Protein AF-A0AAV0QMQ7-F1 (afdb_monomer)

Structure (mmCIF, N/CA/C/O backbone):
data_AF-A0AAV0QMQ7-F1
#
_entry.id   AF-A0AAV0QMQ7-F1
#
loop_
_atom_site.group_PDB
_atom_site.id
_atom_site.type_symbol
_atom_site.label_atom_id
_atom_site.label_alt_id
_atom_site.label_comp_id
_atom_site.label_asym_id
_atom_site.label_entity_id
_atom_site.label_seq_id
_atom_site.pdbx_PDB_ins_code
_atom_site.Cartn_x
_atom_site.Cartn_y
_atom_site.Cartn_z
_atom_site.occupancy
_atom_site.B_iso_or_equiv
_atom_site.auth_seq_id
_atom_site.auth_comp_id
_atom_site.auth_asym_id
_atom_site.auth_atom_id
_atom_site.pdbx_PDB_model_num
ATOM 1 N N . MET A 1 1 ? -34.065 51.436 29.881 1.00 41.94 1 MET A N 1
ATOM 2 C CA . MET A 1 1 ? -33.407 50.788 31.037 1.00 41.94 1 MET A CA 1
ATOM 3 C C . MET A 1 1 ? -32.907 49.427 30.574 1.00 41.94 1 MET A C 1
ATOM 5 O O . MET A 1 1 ? -33.718 48.536 30.358 1.00 41.94 1 MET A O 1
ATOM 9 N N . ALA A 1 2 ? -31.612 49.298 30.282 1.00 51.88 2 ALA A N 1
ATOM 10 C CA . ALA A 1 2 ? -31.051 48.043 29.788 1.00 51.88 2 ALA A CA 1
ATOM 11 C C . ALA A 1 2 ? -30.971 47.036 30.945 1.00 51.88 2 ALA A C 1
ATOM 13 O O . ALA A 1 2 ? -30.375 47.321 31.983 1.00 51.88 2 ALA A O 1
ATOM 14 N N . LYS A 1 3 ? -31.622 45.879 30.793 1.00 60.75 3 LYS A N 1
ATOM 15 C CA . LYS A 1 3 ? -31.568 44.783 31.765 1.00 60.75 3 LYS A CA 1
ATOM 16 C C . LYS A 1 3 ? -30.136 44.240 31.752 1.00 60.75 3 LYS A C 1
ATOM 18 O O . LYS A 1 3 ? -29.727 43.629 30.770 1.00 60.75 3 LYS A O 1
ATOM 23 N N . ASN A 1 4 ? -29.375 44.512 32.810 1.00 62.16 4 ASN A N 1
ATOM 24 C CA . ASN A 1 4 ? -28.009 44.020 32.965 1.00 62.16 4 ASN A CA 1
ATOM 25 C C . ASN A 1 4 ? -28.022 42.480 32.863 1.00 62.16 4 ASN A C 1
ATOM 27 O O . ASN A 1 4 ? -28.809 41.851 33.584 1.00 62.16 4 ASN A O 1
ATOM 31 N N . PRO A 1 5 ? -27.234 41.855 31.970 1.00 58.91 5 PRO A N 1
ATOM 32 C CA . PRO A 1 5 ? -27.218 40.406 31.852 1.00 58.91 5 PRO A CA 1
ATOM 33 C C . PRO A 1 5 ? -26.785 39.807 33.194 1.00 58.91 5 PRO A C 1
ATOM 35 O O . PRO A 1 5 ? -25.744 40.151 33.749 1.00 58.91 5 PRO A O 1
ATOM 38 N N . GLN A 1 6 ? -27.641 38.956 33.759 1.00 67.81 6 GLN A N 1
ATOM 39 C CA . GLN A 1 6 ? -27.431 38.363 35.076 1.00 67.81 6 GLN A CA 1
ATOM 40 C C . GLN A 1 6 ? -26.147 37.511 35.053 1.00 67.81 6 GLN A C 1
ATOM 42 O O . GLN A 1 6 ? -26.040 36.625 34.200 1.00 67.81 6 GLN A O 1
ATOM 47 N N . PRO A 1 7 ? -25.199 37.696 35.993 1.00 65.25 7 PRO A N 1
ATOM 48 C CA . PRO A 1 7 ? -23.899 37.012 35.981 1.00 65.25 7 PRO A CA 1
ATOM 49 C C . PRO A 1 7 ? -24.025 35.481 36.024 1.00 65.25 7 PRO A C 1
ATOM 51 O O . PRO A 1 7 ? -23.163 34.774 35.515 1.00 65.25 7 PRO A O 1
ATOM 54 N N . LYS A 1 8 ? -25.148 34.958 36.538 1.00 69.06 8 LYS A N 1
ATOM 55 C CA . LYS A 1 8 ? -25.481 33.524 36.535 1.00 69.06 8 LYS A CA 1
ATOM 56 C C . LYS A 1 8 ? -25.562 32.931 35.126 1.00 69.06 8 LYS A C 1
ATOM 58 O O . LYS A 1 8 ? -25.136 31.801 34.923 1.00 69.06 8 LYS A O 1
ATOM 63 N N . LEU A 1 9 ? -26.082 33.688 34.158 1.00 72.88 9 LEU A N 1
ATOM 64 C CA . LEU A 1 9 ? -26.188 33.232 32.772 1.00 72.88 9 LEU A CA 1
ATOM 65 C C . LEU A 1 9 ? -24.805 33.204 32.102 1.00 72.88 9 LEU A C 1
ATOM 67 O O . LEU A 1 9 ? -24.491 32.266 31.375 1.00 72.88 9 LEU A O 1
ATOM 71 N N . LEU A 1 10 ? -23.952 34.184 32.417 1.00 73.50 10 LEU A N 1
ATOM 72 C CA . LEU A 1 10 ? -22.575 34.258 31.922 1.00 73.50 10 LEU A CA 1
ATOM 73 C C . LEU A 1 10 ? -21.708 33.102 32.454 1.00 73.50 10 LEU A C 1
ATOM 75 O O . LEU A 1 10 ? -20.947 32.510 31.695 1.00 73.50 10 LEU A O 1
ATOM 79 N N . ILE A 1 11 ? -21.869 32.751 33.736 1.00 79.25 11 ILE A N 1
ATOM 80 C CA . ILE A 1 11 ? -21.144 31.651 34.401 1.00 79.25 11 ILE A CA 1
ATOM 81 C C . ILE A 1 11 ? -21.473 30.287 33.776 1.00 79.25 11 ILE A C 1
ATOM 83 O O . ILE A 1 11 ? -20.607 29.420 33.731 1.00 79.25 11 ILE A O 1
ATOM 87 N N . VAL A 1 12 ? -22.695 30.094 33.270 1.00 82.56 12 VAL A N 1
ATOM 88 C CA . VAL A 1 12 ? -23.102 28.843 32.603 1.00 82.56 12 VAL A CA 1
ATOM 89 C C . VAL A 1 12 ? -22.711 28.838 31.122 1.00 82.56 12 VAL A C 1
ATOM 91 O O . VAL A 1 12 ? -22.260 27.817 30.610 1.00 82.56 12 VAL A O 1
ATOM 94 N N . LEU A 1 13 ? -22.840 29.968 30.423 1.00 84.25 13 LEU A N 1
ATOM 95 C CA . LEU A 1 13 ? -22.556 30.050 28.986 1.00 84.25 13 LEU A CA 1
ATOM 96 C C . LEU A 1 13 ? -21.057 30.016 28.659 1.00 84.25 13 LEU A C 1
ATOM 98 O O . LEU A 1 13 ? -20.675 29.446 27.638 1.00 84.25 13 LEU A O 1
ATOM 102 N N . LEU A 1 14 ? -20.205 30.589 29.513 1.00 83.88 14 LEU A N 1
ATOM 103 C CA . LEU A 1 14 ? -18.758 30.649 29.294 1.00 83.88 14 LEU A CA 1
ATOM 104 C C . LEU A 1 14 ? -18.081 29.262 29.198 1.00 83.88 14 LEU A C 1
ATOM 106 O O . LEU A 1 14 ? -17.366 29.039 28.221 1.00 83.88 14 LEU A O 1
ATOM 110 N N . PRO A 1 15 ? -18.302 28.300 30.120 1.00 84.25 15 PRO A N 1
ATOM 111 C CA . PRO A 1 15 ? -17.717 26.964 29.997 1.00 84.25 15 PRO A CA 1
ATOM 112 C C . PRO A 1 15 ? -18.272 26.187 28.797 1.00 84.25 15 PRO A C 1
ATOM 114 O O . PRO A 1 15 ? -17.520 25.460 28.153 1.00 84.25 15 PRO A O 1
ATOM 117 N N . ILE A 1 16 ? -19.550 26.371 28.442 1.00 83.44 16 ILE A N 1
ATOM 118 C CA . ILE A 1 16 ? -20.159 25.741 27.256 1.00 83.44 16 ILE A CA 1
ATOM 119 C C . ILE A 1 16 ? -19.504 26.267 25.971 1.00 83.44 16 ILE A C 1
ATOM 121 O O . ILE A 1 16 ? -19.166 25.483 25.082 1.00 83.44 16 ILE A O 1
ATOM 125 N N . LEU A 1 17 ? -19.266 27.580 25.889 1.00 82.62 17 LEU A N 1
ATOM 126 C CA . LEU A 1 17 ? -18.577 28.199 24.760 1.00 82.62 17 LEU A CA 1
ATOM 127 C C . LEU A 1 17 ? -17.126 27.704 24.659 1.00 82.62 17 LEU A C 1
ATOM 129 O O .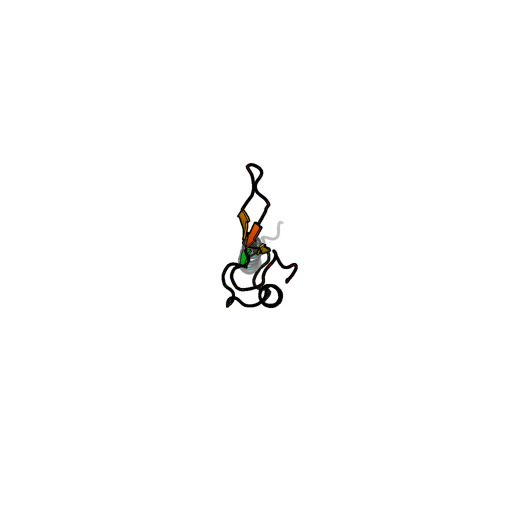 LEU A 1 17 ? -16.698 27.301 23.579 1.00 82.62 17 LEU A O 1
ATOM 133 N N . LEU A 1 18 ? -16.399 27.633 25.778 1.00 80.88 18 LEU A N 1
ATOM 134 C CA . LEU A 1 18 ? -15.032 27.098 25.821 1.00 80.88 18 LEU A CA 1
ATOM 135 C C . LEU A 1 18 ? -14.971 25.628 25.362 1.00 80.88 18 LEU A C 1
ATOM 137 O O . LEU A 1 18 ? -14.123 25.278 24.544 1.00 80.88 18 LEU A O 1
ATOM 141 N N . LEU A 1 19 ? -15.910 24.783 25.801 1.00 77.56 19 LEU A N 1
ATOM 142 C CA . LEU A 1 19 ? -16.031 23.382 25.364 1.00 77.56 19 LEU A CA 1
ATOM 143 C C . LEU A 1 19 ? -16.370 23.240 23.869 1.00 77.56 19 LEU A C 1
ATOM 145 O O . LEU A 1 19 ? -15.997 22.244 23.247 1.00 77.56 19 LEU A O 1
ATOM 149 N N . SER A 1 20 ? -17.078 24.211 23.284 1.00 73.31 20 SER A N 1
ATOM 150 C CA . SER A 1 20 ? -17.425 24.196 21.857 1.00 73.31 20 SER A CA 1
ATOM 151 C C . SER A 1 20 ? -16.228 24.506 20.947 1.00 73.31 20 SER A C 1
ATOM 153 O O . SER A 1 20 ? -16.101 23.896 19.888 1.00 73.31 20 SER A O 1
ATOM 155 N N . VAL A 1 21 ? -15.304 25.368 21.390 1.00 67.62 21 VAL A N 1
ATOM 156 C CA . VAL A 1 21 ? -14.104 25.761 20.624 1.00 67.62 21 VAL A CA 1
ATOM 157 C C . VAL A 1 21 ? -13.069 24.629 20.554 1.00 67.62 21 VAL A C 1
ATOM 159 O O . VAL A 1 21 ? -12.378 24.485 19.548 1.00 67.62 21 VAL A O 1
ATOM 162 N N . ILE A 1 22 ? -12.996 23.773 21.580 1.00 64.38 22 ILE A N 1
ATOM 163 C CA . ILE A 1 22 ? -12.024 22.666 21.649 1.00 64.38 22 ILE A CA 1
ATOM 164 C C . ILE A 1 22 ? -12.296 21.588 20.580 1.00 64.38 22 ILE A C 1
ATOM 166 O O . ILE A 1 22 ? -11.367 20.916 20.137 1.00 64.38 22 ILE A O 1
ATOM 170 N N . ARG A 1 23 ? -13.541 21.440 20.100 1.00 59.22 23 ARG A N 1
ATOM 171 C CA . ARG A 1 23 ? -13.900 20.409 19.105 1.00 59.22 23 ARG A CA 1
ATOM 172 C C . ARG A 1 23 ? -13.384 20.678 17.689 1.00 59.22 23 ARG A C 1
ATOM 174 O O . ARG A 1 23 ? -13.325 19.748 16.893 1.00 59.22 23 ARG A O 1
ATOM 181 N N . SER A 1 24 ? -13.012 21.913 17.368 1.00 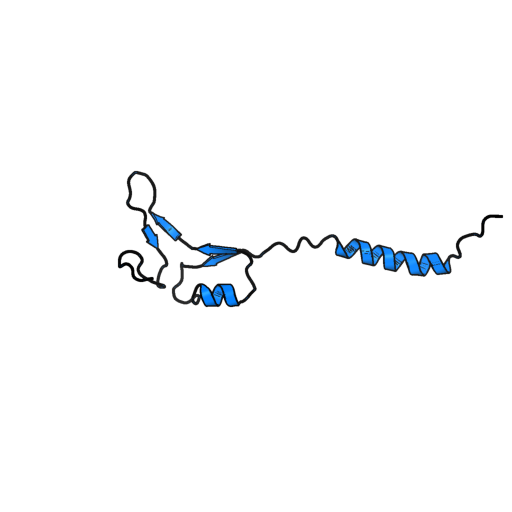56.97 24 SER A N 1
ATOM 182 C CA . SER A 1 24 ? -12.651 22.301 15.996 1.00 56.97 24 SER A CA 1
ATOM 183 C C . SER A 1 24 ? -11.184 22.025 15.646 1.00 56.97 24 SER A C 1
ATOM 185 O O . SER A 1 24 ? -10.804 22.137 14.484 1.00 56.97 24 SER A O 1
ATOM 187 N N . CYS A 1 25 ? -10.354 21.648 16.626 1.00 56.12 25 CYS A N 1
ATOM 188 C CA . CYS A 1 25 ? -8.936 21.333 16.432 1.00 56.12 25 CYS A CA 1
ATOM 189 C C . CYS A 1 25 ? -8.707 19.817 16.443 1.00 56.12 25 CYS A C 1
ATOM 191 O O . CYS A 1 25 ? -7.964 19.262 17.248 1.00 56.12 25 CYS A O 1
ATOM 193 N N . SER A 1 26 ? -9.420 19.103 15.585 1.00 59.88 26 SER A N 1
ATOM 194 C CA . SER A 1 26 ? -9.159 17.689 15.337 1.00 59.88 26 SER A CA 1
ATOM 195 C C . SER A 1 26 ? -9.269 17.463 13.843 1.00 59.88 26 SER A C 1
ATOM 197 O O . SER A 1 26 ? -10.211 16.845 13.357 1.00 59.88 26 SER A O 1
ATOM 199 N N . ALA A 1 27 ? -8.300 17.993 13.093 1.00 61.50 27 ALA A N 1
ATOM 200 C CA . ALA A 1 27 ? -7.984 17.414 11.799 1.00 61.50 27 ALA A CA 1
ATOM 201 C C . ALA A 1 27 ? -7.480 15.996 12.091 1.00 61.50 27 ALA A C 1
ATOM 203 O O . ALA A 1 27 ? -6.291 15.782 12.318 1.00 61.50 27 ALA A O 1
ATOM 204 N N . ALA A 1 28 ? -8.407 15.046 12.212 1.00 67.50 28 ALA A N 1
ATOM 205 C CA . ALA A 1 28 ? -8.086 13.638 12.322 1.00 67.50 28 ALA A CA 1
ATOM 206 C C . ALA A 1 28 ? -7.474 13.233 10.979 1.00 67.50 28 ALA A C 1
ATOM 208 O O . ALA A 1 28 ? -8.177 12.883 10.034 1.00 67.50 28 ALA A O 1
ATOM 209 N N . GLY A 1 29 ? -6.159 13.410 10.857 1.00 79.62 29 GLY A N 1
ATOM 210 C CA . GLY A 1 29 ? -5.410 12.925 9.712 1.00 79.62 29 GLY A CA 1
ATOM 211 C C . GLY A 1 29 ? -5.568 11.411 9.596 1.00 79.62 29 GLY A C 1
ATOM 212 O O . GLY A 1 29 ? -5.760 10.714 10.592 1.00 79.62 29 GLY A O 1
ATOM 213 N N . GLY A 1 30 ? -5.497 10.902 8.371 1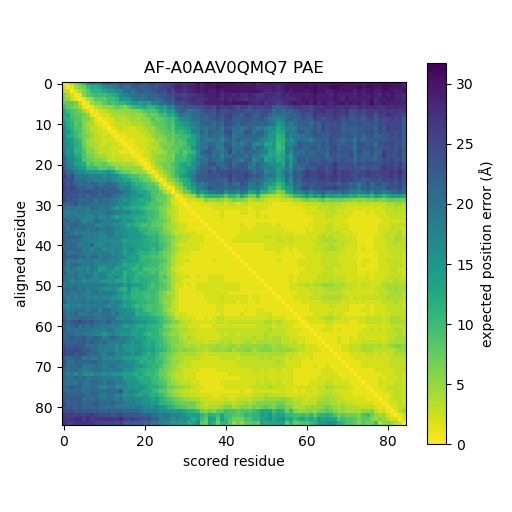.00 88.38 30 GLY A N 1
ATOM 214 C CA . GLY A 1 30 ? -5.475 9.465 8.132 1.00 88.38 30 GLY A CA 1
ATOM 215 C C . GLY A 1 30 ? -4.109 8.858 8.447 1.00 88.38 30 GLY A C 1
ATOM 216 O O . GLY A 1 30 ? -3.081 9.499 8.225 1.00 88.38 30 GLY A O 1
ATOM 217 N N . VAL A 1 31 ? -4.082 7.612 8.925 1.00 94.62 31 VAL A N 1
ATOM 218 C CA . VAL A 1 31 ? -2.831 6.848 9.058 1.00 94.62 31 VAL A CA 1
ATOM 219 C C . VAL A 1 31 ? -2.521 6.184 7.718 1.00 94.62 31 VAL A C 1
ATOM 221 O O . VAL A 1 31 ? -3.386 5.526 7.138 1.00 94.62 31 VAL A O 1
ATOM 224 N N . ALA A 1 32 ? -1.294 6.348 7.229 1.00 97.12 32 ALA A N 1
ATOM 225 C CA . ALA A 1 32 ? -0.780 5.628 6.069 1.00 97.12 32 ALA A CA 1
ATOM 226 C C . ALA A 1 32 ? 0.184 4.523 6.517 1.00 97.12 32 ALA A C 1
ATOM 228 O O . ALA A 1 32 ? 0.943 4.718 7.468 1.00 97.12 32 ALA A O 1
ATOM 229 N N . ILE A 1 33 ? 0.176 3.385 5.825 1.00 98.31 33 IL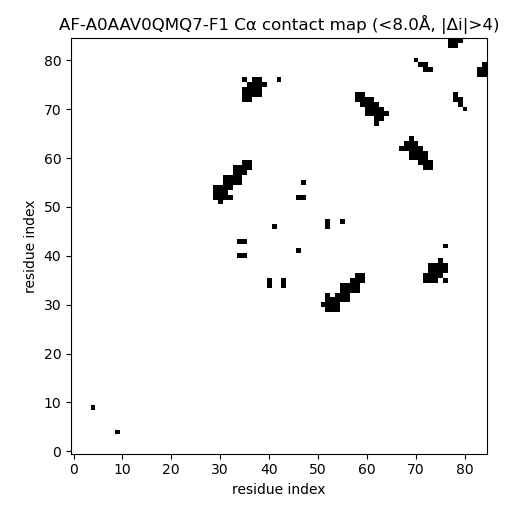E A N 1
ATOM 230 C CA . ILE A 1 33 ? 1.095 2.269 6.080 1.00 98.31 33 ILE A CA 1
ATOM 231 C C . ILE A 1 33 ? 1.702 1.766 4.771 1.00 98.31 33 ILE A C 1
ATOM 233 O O . ILE A 1 33 ? 1.065 1.846 3.722 1.00 98.31 33 ILE A O 1
ATOM 237 N N . TYR A 1 34 ? 2.925 1.244 4.831 1.00 98.38 34 TYR A N 1
ATOM 238 C CA . TYR A 1 34 ? 3.504 0.468 3.736 1.00 98.38 34 TYR A CA 1
ATOM 239 C C . TYR A 1 34 ? 3.200 -1.015 3.938 1.00 98.38 34 TYR A C 1
ATOM 241 O O . TYR A 1 34 ? 3.345 -1.515 5.050 1.00 98.38 34 TYR A O 1
ATOM 249 N N . TRP A 1 35 ? 2.809 -1.699 2.867 1.00 98.62 35 TRP A N 1
ATOM 250 C CA . TRP A 1 35 ? 2.532 -3.137 2.853 1.00 98.62 35 TRP A CA 1
ATOM 251 C C . TRP A 1 35 ? 3.237 -3.781 1.662 1.00 98.62 35 TRP A C 1
ATOM 253 O O . TRP A 1 35 ? 3.251 -3.194 0.579 1.00 98.62 35 TRP A O 1
ATOM 263 N N . GLY A 1 36 ? 3.780 -4.982 1.829 1.00 98.00 36 GLY A N 1
ATOM 264 C CA . GLY A 1 36 ? 4.292 -5.809 0.735 1.00 98.00 36 GLY A CA 1
ATOM 265 C C . GLY A 1 36 ? 5.724 -6.305 0.927 1.00 98.00 36 GLY A C 1
ATOM 266 O O . GLY A 1 36 ? 6.182 -7.129 0.150 1.00 98.00 36 GLY A O 1
ATOM 267 N N . GLN A 1 37 ? 6.451 -5.867 1.956 1.00 98.31 37 GLN A N 1
ATOM 268 C CA . GLN A 1 37 ? 7.869 -6.216 2.124 1.00 98.31 37 GLN A CA 1
ATOM 269 C C . GLN A 1 37 ? 8.135 -7.311 3.161 1.00 98.31 37 GLN A C 1
ATOM 271 O O . GLN A 1 37 ? 9.293 -7.687 3.356 1.00 98.31 37 GLN A O 1
ATOM 276 N N . ASN A 1 38 ? 7.099 -7.861 3.797 1.00 98.06 38 ASN A N 1
ATOM 277 C CA . ASN A 1 38 ? 7.232 -8.998 4.702 1.00 98.06 38 ASN A CA 1
ATOM 278 C C . ASN A 1 38 ? 6.085 -9.989 4.482 1.00 98.06 38 ASN A C 1
ATOM 280 O O . ASN A 1 38 ? 4.946 -9.700 4.823 1.00 98.06 38 ASN A O 1
ATOM 284 N N . GLY A 1 39 ? 6.387 -11.200 4.004 1.00 97.06 39 GLY A N 1
ATOM 285 C CA . GLY A 1 39 ? 5.368 -12.233 3.751 1.00 97.06 39 GLY A CA 1
ATOM 286 C C . GLY A 1 39 ? 4.566 -12.668 4.988 1.00 97.06 39 GLY A C 1
ATOM 287 O O . GLY A 1 39 ? 3.557 -13.346 4.850 1.00 97.06 39 GLY A O 1
ATOM 288 N N . ASN A 1 40 ? 4.985 -12.265 6.193 1.00 97.81 40 ASN A N 1
ATOM 289 C CA . ASN A 1 40 ? 4.291 -12.548 7.451 1.00 97.81 40 ASN A CA 1
ATOM 290 C C . ASN A 1 40 ? 3.441 -11.369 7.967 1.00 97.81 40 ASN A C 1
ATOM 292 O O . ASN A 1 40 ? 2.953 -11.426 9.093 1.00 97.81 40 ASN A O 1
ATOM 296 N N . GLU A 1 41 ? 3.277 -10.287 7.197 1.00 98.00 41 GLU A N 1
ATOM 297 C CA . GLU A 1 41 ? 2.509 -9.099 7.618 1.00 98.00 41 GLU A CA 1
ATOM 298 C C . GLU A 1 41 ? 0.991 -9.217 7.387 1.00 98.00 41 GLU A C 1
ATOM 300 O O . GLU A 1 41 ? 0.248 -8.266 7.621 1.00 98.00 41 GLU A O 1
ATOM 305 N N . GLY A 1 42 ? 0.534 -10.396 6.955 1.00 97.62 42 GLY A N 1
ATOM 306 C CA . GLY A 1 42 ? -0.840 -10.634 6.529 1.00 97.62 42 GLY A CA 1
ATOM 307 C C . GLY A 1 42 ? -1.097 -10.144 5.105 1.00 97.62 42 GLY A C 1
ATOM 308 O O . GLY A 1 42 ? -0.296 -9.438 4.489 1.00 97.62 42 GLY A O 1
ATOM 309 N N . THR A 1 43 ? -2.236 -10.537 4.558 1.00 97.75 43 THR A N 1
ATOM 310 C CA . THR A 1 43 ? -2.667 -10.131 3.221 1.00 97.75 43 THR A CA 1
ATOM 311 C C . THR A 1 43 ? -3.012 -8.640 3.174 1.00 97.75 43 THR A C 1
ATOM 313 O O . THR A 1 43 ? -3.348 -8.004 4.181 1.00 97.75 43 THR A O 1
ATOM 316 N N . LEU A 1 44 ? -3.004 -8.072 1.966 1.00 97.81 44 LEU A N 1
ATOM 317 C CA . LEU A 1 44 ? -3.480 -6.706 1.749 1.00 97.81 44 LEU A CA 1
ATOM 318 C C . LEU A 1 44 ? -4.943 -6.542 2.201 1.00 97.81 44 LEU A C 1
ATOM 320 O O . LEU A 1 44 ? -5.307 -5.517 2.773 1.00 97.81 44 LEU A O 1
ATOM 324 N N . SER A 1 45 ? -5.773 -7.572 1.997 1.00 98.06 45 SER A N 1
ATOM 325 C CA . SER A 1 45 ? -7.174 -7.561 2.427 1.00 98.06 45 SER A CA 1
ATOM 326 C C . SER A 1 45 ? -7.305 -7.489 3.950 1.00 98.06 45 SER A C 1
ATOM 328 O O . SER A 1 45 ? -8.064 -6.655 4.441 1.00 98.06 45 SER A O 1
ATOM 330 N N . GLU A 1 46 ? -6.530 -8.279 4.697 1.00 98.44 46 GLU A N 1
ATOM 331 C CA . GLU A 1 46 ? -6.508 -8.226 6.166 1.00 98.44 46 GLU A CA 1
ATOM 332 C C . GLU A 1 46 ? -6.017 -6.868 6.673 1.00 98.44 46 GLU A C 1
ATOM 334 O O . GLU A 1 46 ? -6.614 -6.300 7.588 1.00 98.44 46 GLU A O 1
ATOM 339 N N . THR A 1 47 ? -4.990 -6.302 6.031 1.00 98.38 47 THR A N 1
ATOM 340 C CA . THR A 1 47 ? -4.465 -4.966 6.351 1.00 98.38 47 THR A CA 1
ATOM 341 C C . THR A 1 47 ? -5.549 -3.894 6.211 1.00 98.38 47 THR A C 1
ATOM 343 O O . THR A 1 47 ? -5.768 -3.106 7.138 1.00 98.38 47 THR A O 1
ATOM 346 N N . CYS A 1 48 ? -6.285 -3.898 5.096 1.00 98.00 48 CYS A N 1
ATOM 347 C CA . CYS A 1 48 ? -7.410 -2.989 4.866 1.00 98.00 48 CYS A CA 1
ATOM 348 C C . CYS A 1 48 ? -8.564 -3.232 5.852 1.00 98.00 48 CYS A C 1
ATOM 350 O O . CYS A 1 48 ? -9.139 -2.278 6.379 1.00 98.00 48 CYS A O 1
ATOM 352 N N . ALA A 1 49 ? -8.878 -4.496 6.148 1.00 98.38 49 ALA A N 1
ATOM 353 C CA . ALA A 1 49 ? -9.968 -4.875 7.046 1.00 98.38 49 ALA A CA 1
ATOM 354 C C . ALA A 1 49 ? -9.748 -4.424 8.500 1.00 98.38 49 ALA A C 1
ATOM 356 O O . ALA A 1 49 ? -10.712 -4.333 9.259 1.00 98.38 49 ALA A O 1
ATOM 357 N N . THR A 1 50 ? -8.515 -4.081 8.896 1.00 97.81 50 THR A N 1
ATOM 358 C CA . THR A 1 50 ? -8.250 -3.527 10.235 1.00 97.81 50 THR A CA 1
ATOM 359 C C . THR A 1 50 ? -8.972 -2.205 10.507 1.00 97.81 50 THR A C 1
ATOM 361 O O . THR A 1 50 ? -9.152 -1.850 11.672 1.00 97.81 50 THR A O 1
ATOM 364 N N . GLY A 1 51 ? -9.317 -1.437 9.464 1.00 96.19 51 GLY A N 1
ATOM 365 C CA . GLY A 1 51 ? -9.890 -0.093 9.593 1.00 96.19 51 GLY A CA 1
ATOM 366 C C . GLY A 1 51 ? -8.944 0.947 10.212 1.00 96.19 51 GLY A C 1
ATOM 367 O O . GLY A 1 51 ? -9.367 2.066 10.489 1.00 96.19 51 GLY A O 1
ATOM 368 N N . LYS A 1 52 ? -7.669 0.599 10.442 1.00 96.25 52 LYS A N 1
ATOM 369 C CA . LYS A 1 52 ? -6.675 1.482 11.075 1.00 96.25 52 LYS A CA 1
ATOM 370 C C . LYS A 1 52 ? -6.047 2.472 10.100 1.00 96.25 52 LYS A C 1
ATOM 372 O O . LYS A 1 52 ? -5.559 3.513 10.530 1.00 96.25 52 LYS A O 1
ATOM 377 N N . TYR A 1 53 ? -6.018 2.128 8.814 1.00 97.25 53 TYR A N 1
ATOM 378 C CA . TYR A 1 53 ? -5.256 2.844 7.797 1.00 97.25 53 TYR A CA 1
ATOM 379 C C . TYR A 1 53 ? -6.188 3.466 6.76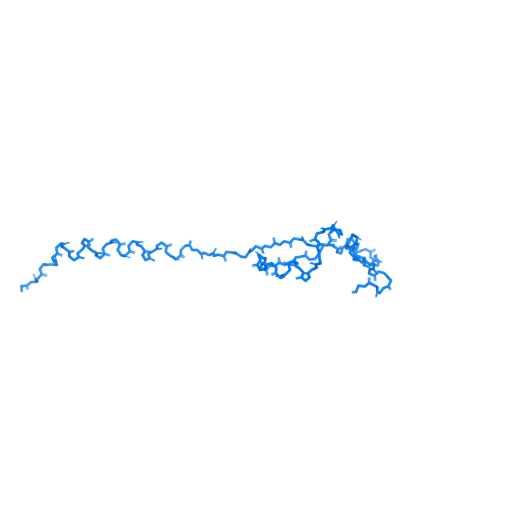4 1.00 97.25 53 TYR A C 1
ATOM 381 O O . TYR A 1 53 ? -7.026 2.790 6.174 1.00 97.25 53 TYR A O 1
ATOM 389 N N . THR A 1 54 ? -6.016 4.762 6.531 1.00 96.31 54 THR A N 1
ATOM 390 C CA . THR A 1 54 ? -6.700 5.498 5.462 1.00 96.31 54 THR A CA 1
ATOM 391 C C . THR A 1 54 ? -6.007 5.285 4.120 1.00 96.31 54 THR A C 1
ATOM 393 O O . THR A 1 54 ? -6.656 5.337 3.080 1.00 96.31 54 THR A O 1
ATOM 396 N N . TYR A 1 55 ? -4.698 5.021 4.144 1.00 96.88 55 TYR A N 1
ATOM 397 C CA . TYR A 1 55 ? -3.893 4.775 2.952 1.00 96.88 55 TYR A CA 1
ATOM 398 C C . TYR A 1 55 ? -2.997 3.555 3.157 1.00 96.88 55 TYR A C 1
ATOM 400 O O . TYR A 1 55 ? -2.368 3.407 4.207 1.00 96.88 55 TYR A O 1
ATOM 408 N N . VAL A 1 56 ? -2.897 2.712 2.132 1.00 98.31 56 VAL A N 1
ATOM 409 C CA . VAL A 1 56 ? -1.954 1.592 2.091 1.00 98.31 56 VAL A CA 1
ATOM 410 C C . VAL A 1 56 ? -1.087 1.751 0.847 1.00 98.31 56 VAL A C 1
ATOM 412 O O . VAL A 1 56 ? -1.577 1.645 -0.276 1.00 98.31 56 VAL A O 1
ATOM 415 N N . SER A 1 57 ? 0.196 2.040 1.045 1.00 98.31 57 SER A N 1
ATOM 416 C CA . SER A 1 57 ? 1.186 2.144 -0.026 1.00 98.31 57 SER A CA 1
ATOM 417 C C . SER A 1 57 ? 1.804 0.775 -0.287 1.00 98.31 57 SER A C 1
ATOM 419 O O . SER A 1 57 ? 2.486 0.222 0.576 1.00 98.31 57 SER A O 1
ATOM 421 N N . ILE A 1 58 ? 1.585 0.236 -1.485 1.00 97.62 58 ILE A N 1
ATOM 422 C CA . ILE A 1 58 ? 2.144 -1.057 -1.886 1.00 97.62 58 ILE A CA 1
ATOM 423 C C . ILE A 1 58 ? 3.644 -0.906 -2.161 1.00 97.62 58 ILE A C 1
ATOM 425 O O . ILE A 1 58 ? 4.072 -0.065 -2.954 1.00 97.62 58 ILE A O 1
ATOM 429 N N . ALA A 1 59 ? 4.428 -1.743 -1.499 1.00 96.75 59 ALA A N 1
ATOM 430 C CA . ALA A 1 59 ? 5.873 -1.698 -1.441 1.00 96.75 59 ALA A CA 1
ATOM 431 C C . ALA A 1 59 ? 6.477 -2.999 -2.005 1.00 96.75 59 ALA A C 1
ATOM 433 O O . ALA A 1 59 ? 6.189 -4.052 -1.449 1.00 96.75 59 ALA A O 1
ATOM 434 N N . PHE A 1 60 ? 7.286 -2.982 -3.076 1.00 96.81 60 PHE A N 1
ATOM 435 C CA . PHE A 1 60 ? 7.628 -1.841 -3.952 1.00 96.81 60 PHE A CA 1
ATOM 436 C C . PHE A 1 60 ? 7.847 -2.242 -5.420 1.00 96.81 60 PHE A C 1
ATOM 438 O O . PHE A 1 60 ? 8.337 -3.330 -5.723 1.00 96.81 60 PHE A O 1
ATOM 445 N N . LEU A 1 61 ? 7.597 -1.299 -6.342 1.00 96.81 61 LEU A N 1
ATOM 446 C CA . LEU A 1 61 ? 8.221 -1.315 -7.669 1.00 96.81 61 LEU A CA 1
ATOM 447 C C . LEU A 1 61 ? 9.704 -0.949 -7.502 1.00 96.81 61 LEU A C 1
ATOM 449 O O . LEU A 1 61 ? 10.067 0.227 -7.473 1.00 96.81 61 LEU A O 1
ATOM 453 N N . ASN A 1 62 ? 10.550 -1.953 -7.300 1.00 95.75 62 ASN A N 1
ATOM 454 C CA . ASN A 1 62 ? 11.932 -1.771 -6.854 1.00 95.75 62 ASN A CA 1
ATOM 455 C C . ASN A 1 62 ? 12.937 -1.634 -8.010 1.00 95.75 62 ASN A C 1
ATOM 457 O O . ASN A 1 62 ? 14.057 -1.178 -7.784 1.00 95.75 62 ASN A O 1
ATOM 461 N N . LYS A 1 63 ? 12.552 -1.995 -9.240 1.00 97.19 63 LYS A N 1
ATOM 462 C CA . LYS A 1 63 ? 13.349 -1.753 -10.452 1.00 97.19 63 LYS A CA 1
ATOM 463 C C . LYS A 1 63 ? 12.527 -0.951 -11.444 1.00 97.19 63 LYS A C 1
ATOM 465 O O . LYS A 1 63 ? 11.432 -1.365 -11.817 1.00 97.19 63 LYS A O 1
ATOM 470 N N . PHE A 1 64 ? 13.053 0.194 -11.866 1.00 97.44 64 PHE A N 1
ATOM 471 C CA . PHE A 1 64 ? 12.448 1.059 -12.876 1.00 97.44 64 PHE A CA 1
ATOM 472 C C . PHE A 1 64 ? 13.493 2.020 -13.468 1.00 97.44 64 PHE A C 1
ATOM 474 O O . PHE A 1 64 ? 14.567 2.222 -12.901 1.00 97.44 64 PHE A O 1
ATOM 481 N N . GLY A 1 65 ? 13.168 2.634 -14.611 1.00 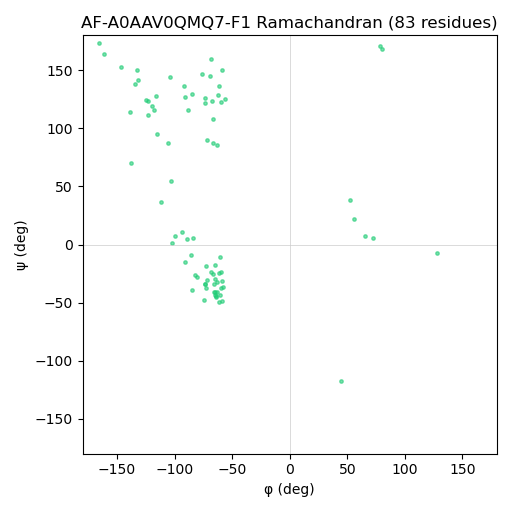98.12 65 GLY A N 1
ATOM 482 C CA . GLY A 1 65 ? 14.010 3.639 -15.271 1.00 98.12 65 GLY A CA 1
ATOM 483 C C . GLY A 1 65 ? 15.189 3.061 -16.065 1.00 98.12 65 GLY A C 1
ATOM 484 O O . GLY A 1 65 ? 15.482 1.870 -16.005 1.00 98.12 65 GLY A O 1
ATOM 485 N N . ASN A 1 66 ? 15.865 3.916 -16.839 1.00 97.75 66 ASN A N 1
ATOM 486 C CA . ASN A 1 66 ? 17.055 3.575 -17.635 1.00 97.75 66 ASN A CA 1
ATOM 487 C C . ASN A 1 66 ? 16.894 2.346 -18.563 1.00 97.75 66 ASN A C 1
ATOM 489 O O . ASN A 1 66 ? 17.798 1.524 -18.683 1.00 97.75 66 ASN A O 1
ATOM 493 N N . GLY A 1 67 ? 15.715 2.177 -19.176 1.00 97.44 67 GLY A N 1
ATOM 494 C CA . GLY A 1 67 ? 15.424 1.049 -20.075 1.00 97.44 67 GLY A CA 1
ATOM 495 C C . GLY A 1 67 ? 15.255 -0.311 -19.387 1.00 97.44 67 GLY A C 1
ATOM 496 O O . GLY A 1 67 ? 15.103 -1.322 -20.069 1.00 97.44 67 GLY A O 1
ATOM 497 N N . GLN A 1 68 ? 15.264 -0.361 -18.054 1.00 97.69 68 GLN A N 1
ATOM 498 C CA . GLN A 1 68 ? 15.026 -1.594 -17.308 1.00 97.69 68 GLN A CA 1
ATOM 499 C C . GLN A 1 68 ? 13.569 -2.041 -17.447 1.00 97.69 68 GLN A C 1
ATOM 501 O O . GLN A 1 68 ? 12.653 -1.217 -17.464 1.00 97.69 68 GLN A O 1
ATOM 506 N N . THR A 1 69 ? 13.353 -3.358 -17.483 1.00 95.38 69 THR A N 1
ATOM 507 C CA . THR A 1 69 ? 12.007 -3.923 -17.330 1.00 95.38 69 THR A CA 1
ATOM 508 C C . THR A 1 69 ? 11.534 -3.659 -15.898 1.00 95.38 69 THR A C 1
ATOM 510 O O . THR A 1 69 ? 12.247 -4.049 -14.969 1.00 95.38 69 THR A O 1
ATOM 513 N N . PRO A 1 70 ? 10.384 -2.991 -15.692 1.00 95.62 70 PRO A N 1
ATOM 514 C CA . PRO A 1 70 ? 9.898 -2.710 -14.351 1.00 95.62 70 PRO A CA 1
ATOM 515 C C . PRO A 1 70 ? 9.625 -3.991 -13.558 1.00 95.62 70 PRO A C 1
ATOM 517 O O . PRO A 1 70 ? 9.028 -4.928 -14.086 1.00 95.62 70 PRO A O 1
ATOM 520 N N . GLU A 1 71 ? 10.034 -4.019 -12.290 1.00 94.62 71 GLU A N 1
ATOM 521 C CA . GLU A 1 71 ? 9.837 -5.169 -11.401 1.00 94.62 71 GLU A CA 1
ATOM 522 C C . GLU A 1 71 ? 9.101 -4.741 -10.135 1.00 94.62 71 GLU A C 1
ATOM 524 O O . GLU A 1 71 ? 9.533 -3.829 -9.426 1.00 94.62 71 GLU A O 1
ATOM 529 N N . LEU A 1 72 ? 7.981 -5.414 -9.866 1.00 95.12 72 LEU A N 1
ATOM 530 C CA . LEU A 1 72 ? 7.288 -5.358 -8.588 1.00 95.12 72 LEU A CA 1
ATOM 531 C C . LEU A 1 72 ? 7.838 -6.473 -7.697 1.00 95.12 72 LEU A C 1
ATOM 533 O O . LEU A 1 72 ? 7.836 -7.640 -8.090 1.00 95.12 72 LEU A O 1
ATOM 537 N N . ASN A 1 73 ? 8.271 -6.119 -6.493 1.00 95.88 73 ASN A N 1
ATOM 538 C CA . ASN A 1 73 ? 8.708 -7.064 -5.479 1.00 95.88 73 ASN A CA 1
ATOM 539 C C . ASN A 1 73 ? 7.790 -6.929 -4.264 1.00 95.88 73 ASN A C 1
ATOM 541 O O . ASN A 1 73 ? 7.757 -5.871 -3.648 1.00 95.88 73 ASN A O 1
ATOM 545 N N . LEU A 1 74 ? 7.046 -7.994 -3.952 1.00 96.94 74 LEU A N 1
ATOM 546 C CA . LEU A 1 74 ? 6.191 -8.088 -2.763 1.00 96.94 74 LEU A CA 1
ATOM 547 C C . LEU A 1 74 ? 6.744 -9.124 -1.774 1.00 96.94 74 LEU A C 1
ATOM 549 O O . LEU A 1 74 ? 5.995 -9.889 -1.164 1.00 96.94 74 LEU A O 1
ATOM 553 N N . ALA A 1 75 ? 8.074 -9.194 -1.670 1.00 96.31 75 ALA A N 1
ATOM 554 C CA . ALA A 1 75 ? 8.789 -10.140 -0.825 1.00 96.31 75 ALA A CA 1
ATOM 555 C C . ALA A 1 75 ? 8.215 -11.570 -0.927 1.00 96.31 75 ALA A C 1
ATOM 557 O O . ALA A 1 75 ? 8.251 -12.181 -1.992 1.00 96.31 75 ALA A O 1
ATOM 558 N N . GLY A 1 76 ? 7.705 -12.107 0.185 1.00 95.88 76 GLY A N 1
ATOM 559 C CA . GLY A 1 76 ? 7.159 -13.460 0.276 1.00 95.88 76 GLY A CA 1
ATOM 560 C C . GLY A 1 76 ? 5.666 -13.592 -0.038 1.00 95.88 76 GLY A C 1
ATOM 561 O O . GLY A 1 76 ? 5.141 -14.6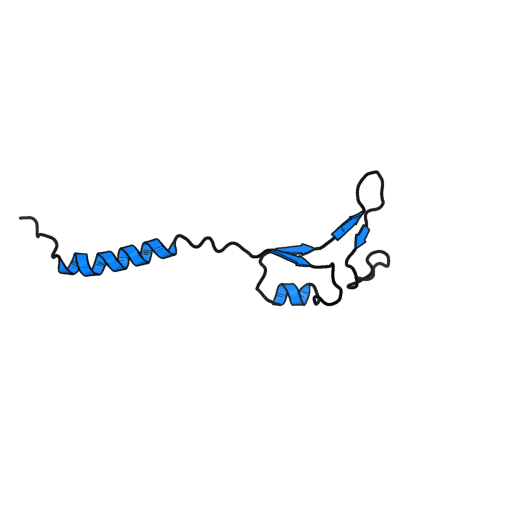85 0.145 1.00 95.88 76 GLY A O 1
ATOM 562 N N . HIS A 1 77 ? 4.972 -12.530 -0.465 1.00 96.12 77 HIS A N 1
ATOM 563 C CA . HIS A 1 77 ? 3.516 -12.576 -0.684 1.00 96.12 77 HIS A CA 1
ATOM 564 C C . HIS A 1 77 ? 3.128 -13.336 -1.949 1.00 96.12 77 HIS A C 1
ATOM 566 O O . HIS A 1 77 ? 2.223 -14.165 -1.922 1.00 96.12 77 HIS A O 1
ATOM 572 N N . CYS A 1 78 ? 3.786 -13.043 -3.068 1.00 94.56 78 CYS A N 1
ATOM 573 C CA . CYS A 1 78 ? 3.496 -13.661 -4.359 1.00 94.56 78 CYS A CA 1
ATOM 574 C C . CYS A 1 78 ? 4.636 -13.396 -5.360 1.00 94.56 78 CYS A C 1
ATOM 576 O O . CYS A 1 78 ? 5.575 -12.656 -5.056 1.00 94.56 78 CYS A O 1
ATOM 578 N N . ASN A 1 79 ? 4.576 -14.007 -6.550 1.00 93.06 79 ASN A N 1
ATOM 579 C CA . ASN A 1 79 ? 5.576 -13.826 -7.608 1.00 93.06 79 ASN A CA 1
ATOM 580 C C . ASN A 1 79 ? 4.949 -13.146 -8.843 1.00 93.06 79 ASN A C 1
ATOM 582 O O . ASN A 1 79 ? 4.431 -13.838 -9.733 1.00 93.06 79 ASN A O 1
ATOM 586 N N . PRO A 1 80 ? 5.069 -11.809 -8.961 1.00 89.06 80 PRO A N 1
ATOM 587 C CA . PRO A 1 80 ? 4.491 -11.054 -10.072 1.00 89.06 80 PRO A CA 1
ATOM 588 C C . PRO A 1 80 ? 4.999 -11.488 -11.454 1.00 89.06 80 PRO A C 1
ATOM 590 O O . PRO A 1 80 ? 4.244 -11.454 -12.426 1.00 89.06 80 PRO A O 1
ATOM 593 N N . ALA A 1 81 ? 6.249 -11.957 -11.561 1.00 86.00 81 ALA A N 1
ATOM 594 C CA . ALA A 1 81 ? 6.839 -12.374 -12.836 1.00 86.00 81 ALA A CA 1
ATOM 595 C C . ALA A 1 81 ? 6.193 -13.649 -13.411 1.00 86.00 81 ALA A C 1
ATOM 597 O O . ALA A 1 81 ? 6.220 -13.865 -14.621 1.00 86.00 81 ALA A O 1
ATOM 598 N N . SER A 1 82 ? 5.574 -14.475 -12.561 1.00 88.62 82 SER A N 1
ATOM 599 C CA . SER A 1 82 ? 4.906 -15.719 -12.973 1.00 88.62 82 SER A CA 1
ATOM 600 C C . SER A 1 82 ? 3.409 -15.541 -13.251 1.00 88.62 82 SER A C 1
ATOM 602 O O . SER A 1 82 ? 2.699 -16.536 -13.378 1.00 88.62 82 SER A O 1
ATOM 604 N N . LYS A 1 83 ? 2.906 -14.295 -13.310 1.00 79.19 83 LYS A N 1
ATOM 605 C CA . LYS A 1 83 ? 1.461 -13.974 -13.285 1.00 79.19 83 LYS A CA 1
ATOM 606 C C . LYS A 1 83 ? 0.737 -14.545 -12.055 1.00 79.19 83 LYS A C 1
ATOM 608 O O . LYS A 1 83 ? -0.467 -14.767 -12.099 1.00 79.19 83 LYS A O 1
ATOM 613 N N . GLY A 1 84 ? 1.485 -14.828 -10.991 1.00 73.25 84 GLY A N 1
ATOM 614 C CA . GLY A 1 84 ? 0.971 -15.403 -9.758 1.00 73.25 84 GLY A CA 1
ATOM 615 C C . GLY A 1 84 ? 0.931 -14.341 -8.677 1.00 73.25 84 GLY A C 1
ATOM 616 O O . GLY A 1 84 ? 1.913 -14.210 -7.950 1.00 73.25 84 GLY A O 1
ATOM 617 N N . CYS A 1 85 ? -0.180 -13.609 -8.641 1.00 73.06 85 CYS A N 1
ATOM 618 C CA . CYS A 1 85 ? -0.753 -12.769 -7.588 1.00 73.06 85 CYS A CA 1
ATOM 619 C C . CYS A 1 85 ? -2.245 -12.611 -7.984 1.00 73.06 85 CYS A C 1
ATOM 62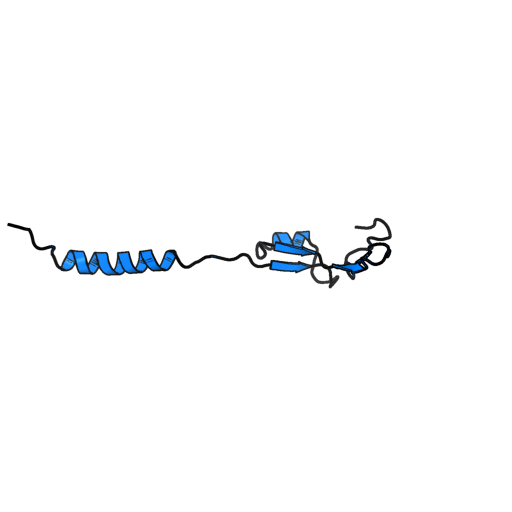1 O O . CYS A 1 85 ? -3.088 -12.567 -7.075 1.00 73.06 85 CYS A O 1
#

InterPro domains:
  IPR001223 Glycoside hydrolase family 18, catalytic domain [PS51910] (29-85)
  IPR017853 Glycoside hydrolase superfamily [SSF51445] (26-80)

pLDDT: mean 86.37, std 14.6, range [41.94, 98.62]

Radius of gyration: 26.94 Å; Cα contacts (8 Å, |Δi|>4): 88; chains: 1; bounding box: 50×66×57 Å

Organism: NCBI:txid586396

Solvent-accessible surface area (backbone atoms only — not comparable to full-atom values): 5440 Å² total; per-residue (Å²): 133,84,79,74,81,58,66,71,57,52,67,57,4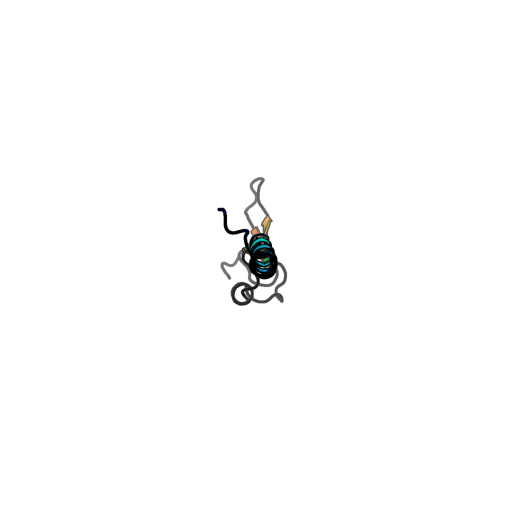9,51,58,53,52,56,60,58,60,63,67,74,78,62,84,77,72,72,42,71,46,78,46,37,74,48,54,84,70,64,52,74,66,58,56,58,70,65,70,70,50,73,40,77,46,76,34,36,75,77,38,66,62,94,89,49,77,71,37,67,46,31,60,66,67,47,45,62,92,75,76,40,121

Nearest PDB structures (foldseek):
  1kr1-assembly1_A  TM=9.876E-01  e=1.927E-07  Hevea brasiliensis
  1llo-assembly1_A  TM=9.813E-01  e=1.800E-07  Hevea brasiliensis
  4toq-assembly4_D  TM=9.853E-01  e=4.682E-06  Punica granatum
  6idn-assembly1_A  TM=9.977E-01  e=9.880E-06  Ipomoea carnea
  4toq-assembly2_B  TM=9.794E-01  e=1.387E-05  Punica granatum

Sequence (85 aa):
MAKNPQPKLLIVLLPILLLSVIRSCSAAGGVAIYWGQNGNEGTLSETCATGKYTYVSIAFLNKFGNGQTPELNLAGHCNPASKGC

Mean predicted aligned error: 10.88 Å

Foldseek 3Di:
DDDDPDVVVVVVVVVVVVVVVVVVPCPPDFAEEEAQADLPPDDPVVVVVVVRGPYYHYDDQPDDDPPDDTDRHSDNNFHVVVVTD

Secondary structure (DSSP, 8-state):
---PPPHHHHHHHHHHHHHHHHTT----PPPEEEESS-TTS--HHHHHHTS--SEEEE--EEE-STTPPPEE--TTS-BGGGTB-

=== Feature glossary ===
Each block in this record encodes a different view of the same protein. In brief:

Predicted aligned error. PAE(i, j) answers: if I align the predicted and true structures on residue i, how far off (in Å) do I expect residue j to be? A block-diagonal PAE matrix with low values on the blocks and high values off-diagonal is the signature of a multi-domain protein with confidently predicted domains but uncertain inter-domain orientation.

Contact-map, Ramachandran, and PAE plots. Plot images: a contact map (which residues are close in 3D, as an N×N binary image), a Ramachandran scatter (backbone torsion angles, revealing secondary-structure composition at a glance), and — for AlphaFold structures — a PAE heatmap (pairwise prediction confidence).

Backbone torsions (φ/ψ). φ (phi) and ψ (psi) are the two rotatable backbone dihedrals per residue: φ is the C(i-1)–N–Cα–C torsion, ψ is the N–Cα–C–N(i+1) torsion, both in degrees on (−180°, 180°]. α-helical residues cluster near (−60°, −45°); β-strand residues near (−120°, +130°). A Ramachandran plot is simply a scatter of (φ, ψ) for every residue.

Foldseek 3Di. A 3Di character summarizes, for each residue, the relative orientation of the Cα frame of its nearest spatial neighbor. Because it encodes fold topology rather than chemistry, 3Di alignments detect remote structural similarity that sequence alignment misses.

Radius of gyration, Cα contacts, bounding box. Three whole-structure scalars: the radius of gyration (RMS distance of Cα from centroid, in Å), the count of Cα–Cα contacts (pairs closer than 8 Å and separated by more than four residues in sequence — i.e. tertiary, not local, contacts), and the bounding-box dimensions. Together they distinguish compact globular folds from extended fibres or disordered chains.

Sequence. Sequence gives the chain of amino acids in standard one-letter code (A=alanine, C=cysteine, …, Y=tyrosine), read N→C. It is the only feature that is directly encoded by the gene; all structural features are derived from the folded form of this sequence.

mmCIF coordinates. Atomic coordinates in PDBx/mmCIF format — the same representation the Protein Data Bank distributes. Each line of the _atom_site loop places one backbone atom in Cartesian space (units: ångströms, origin: arbitrary).

Secondary structure (3-state, P-SEA). Three-state secondary structure (P-SEA) collapses the eight DSSP classes into helix (a), strand (b), and coil (c). P-SEA assigns these from Cα geometry alone — distances and angles — without requiring backbone oxygens, so it works on any Cα trace.

InterPro / GO / CATH / organism. Functional annotations link the protein to curated databases. InterPro entries identify conserved domains and families by matching the sequence against member-database signatures (Pfam, PROSITE, CDD, …). Gene Ontology (GO) terms describe molecular function, biological process, and cellular component in a controlled vocabulary. CATH places the structure in a hierarchical fold classification (Class/Architecture/Topology/Homologous-superfamily). The organism is the source species.

B-factor. B-factor (Debye–Waller factor) reflects atomic displacement in the crystal lattice. It is an experimental observable (units Å²), not a prediction; low values mean the atom is pinned down, high values mean it moves or is heterogeneous across the crystal.

Rendered structure images. Structure images are PyMOL renders from six orthogonal camera directions. Cartoon representation draws helices as coils and strands as arrows; sticks shows the backbone as bonds; surface shows the solvent-excluded envelope. Rainbow coloring maps sequence position to hue (blue→red, N→C); chain coloring assigns a distinct color per polypeptide.

Solvent-accessible surface area. Solvent-accessible surface area (SASA) is the area in Å² traced out by the centre of a 1.4 Å probe sphere (a water molecule) rolled over the protein's van der Waals surface (Shrake–Rupley / Lee–Richards construction). Buried residues have near-zero SASA; fully exposed residues can exceed 200 Å². The total SASA scales roughly with the number of surface residues.

Secondary structure (8-state, DSSP). The SS8 string is DSSP's per-residue secondary-structure call. α-helix (H) means an i→i+4 H-bond ladder; β-strand (E) means the residue participates in a β-sheet; 3₁₀ (G) and π (I) are tighter and wider helices; T/S are turns/bends; '-' is loop.

pLDDT. For AlphaFold models, the B-factor field carries pLDDT — the model's own estimate of local accuracy on a 0–100 scale. Regions with pLDDT<50 should be treated as essentially unmodeled; they often correspond to intrinsically disordered segments.

Nearest PDB structures. Nearest PDB neighbors are the top structural matches found by Foldseek when searching this structure against the entire Protein Data Bank. Each hit reports a TM-score (0 to 1; >0.5 almost always implies the same fold) and an E-value. These are *structural* homologs — they may share no detectable sequence similarity.